Protein AF-V4BEF7-F1 (afdb_monomer_lite)

pLDDT: mean 92.38, std 9.36, range [46.12, 98.06]

Structure (mmCIF, N/CA/C/O backbone):
data_AF-V4BEF7-F1
#
_entry.id   AF-V4BEF7-F1
#
loop_
_atom_site.group_PDB
_atom_site.id
_atom_site.type_symbol
_atom_site.label_atom_id
_atom_site.label_alt_id
_atom_site.label_comp_id
_atom_site.label_asym_id
_atom_site.label_entity_id
_atom_site.label_seq_id
_atom_site.pdbx_PDB_ins_code
_atom_site.Cartn_x
_a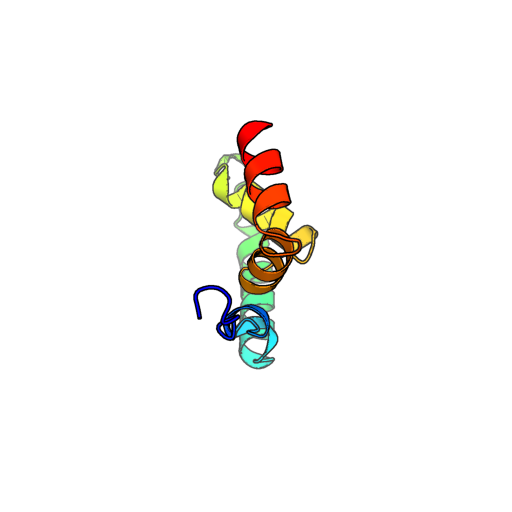tom_site.Cartn_y
_atom_site.Cartn_z
_atom_site.occupancy
_atom_site.B_iso_or_equiv
_atom_site.auth_seq_id
_atom_site.auth_comp_id
_atom_site.auth_asym_id
_atom_site.auth_atom_id
_atom_site.pdbx_PDB_model_num
ATOM 1 N N . ASN A 1 1 ? 29.164 -4.352 -22.078 1.00 46.12 1 ASN A N 1
ATOM 2 C CA . ASN A 1 1 ? 27.899 -4.455 -22.831 1.00 46.12 1 ASN A CA 1
ATOM 3 C C . ASN A 1 1 ? 26.876 -3.580 -22.138 1.00 46.12 1 ASN A C 1
ATOM 5 O O . ASN A 1 1 ? 26.410 -3.948 -21.076 1.00 46.12 1 ASN A O 1
ATOM 9 N N . GLU A 1 2 ? 26.556 -2.416 -22.697 1.00 56.22 2 GLU A N 1
ATOM 10 C CA . GLU A 1 2 ? 25.662 -1.407 -22.086 1.00 56.22 2 GLU A CA 1
ATOM 11 C C . GLU A 1 2 ? 24.173 -1.823 -22.063 1.00 56.22 2 GLU A C 1
ATOM 13 O O . GLU A 1 2 ? 23.321 -1.069 -21.613 1.00 56.22 2 GLU A O 1
ATOM 18 N N . ASN A 1 3 ? 23.870 -3.047 -22.511 1.00 60.38 3 ASN A N 1
ATOM 19 C CA . ASN A 1 3 ? 22.529 -3.628 -22.616 1.00 60.38 3 ASN A CA 1
ATOM 20 C C . ASN A 1 3 ? 22.345 -4.877 -21.735 1.00 60.38 3 ASN A C 1
ATOM 22 O O . ASN A 1 3 ? 21.528 -5.743 -22.047 1.00 60.38 3 ASN A O 1
ATOM 26 N N . GLU A 1 4 ? 23.124 -5.029 -20.664 1.00 64.81 4 GLU A N 1
ATOM 27 C CA . GLU A 1 4 ? 22.896 -6.125 -19.723 1.00 64.81 4 GLU A CA 1
ATOM 28 C C . GLU A 1 4 ? 21.673 -5.799 -18.852 1.00 64.81 4 GLU A C 1
ATOM 30 O O . GLU A 1 4 ? 21.692 -4.885 -18.027 1.00 64.81 4 GLU A O 1
ATOM 35 N N . VAL A 1 5 ? 20.570 -6.517 -19.084 1.00 70.44 5 VAL A N 1
ATOM 36 C CA . VAL A 1 5 ? 19.349 -6.385 -18.285 1.00 70.44 5 VAL A CA 1
ATOM 37 C C . VAL A 1 5 ? 19.629 -6.966 -16.906 1.00 70.44 5 VAL A C 1
ATOM 39 O O . VAL A 1 5 ? 19.621 -8.181 -16.716 1.00 70.44 5 VAL A O 1
ATOM 42 N N . LEU A 1 6 ? 19.884 -6.087 -15.940 1.00 79.00 6 LEU A N 1
ATOM 43 C CA . LEU A 1 6 ? 20.030 -6.491 -14.550 1.00 79.00 6 LEU A CA 1
ATOM 44 C C . LEU A 1 6 ? 18.697 -7.054 -14.024 1.00 79.00 6 LEU A C 1
ATOM 46 O O . LEU A 1 6 ? 17.630 -6.509 -14.337 1.00 79.00 6 LEU A O 1
ATOM 50 N N . PRO A 1 7 ? 18.732 -8.131 -13.221 1.00 82.62 7 PRO A N 1
ATOM 51 C CA . PRO A 1 7 ? 17.531 -8.659 -12.593 1.00 82.62 7 PRO A CA 1
ATOM 52 C C . PRO A 1 7 ? 16.900 -7.599 -11.676 1.00 82.62 7 PRO A C 1
ATOM 54 O O . PRO A 1 7 ? 17.606 -6.915 -10.936 1.00 82.62 7 PRO A O 1
ATOM 57 N N . ARG A 1 8 ? 15.565 -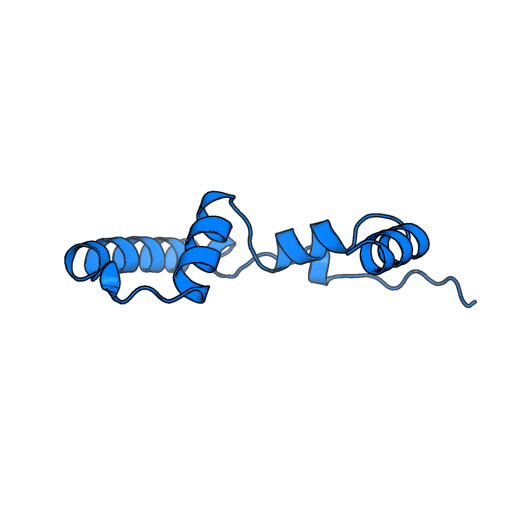7.494 -11.717 1.00 85.94 8 ARG A N 1
ATOM 58 C CA . ARG A 1 8 ? 14.738 -6.605 -10.878 1.00 85.94 8 ARG A CA 1
ATOM 59 C C . ARG A 1 8 ? 13.964 -7.426 -9.836 1.00 85.94 8 ARG A C 1
ATOM 61 O O . ARG A 1 8 ? 12.755 -7.620 -9.986 1.00 85.94 8 ARG A O 1
ATOM 68 N N . PRO A 1 9 ? 14.637 -7.980 -8.809 1.00 90.56 9 PRO A N 1
ATOM 69 C CA . PRO A 1 9 ? 14.015 -8.896 -7.846 1.00 90.56 9 PRO A CA 1
ATOM 70 C C . PRO A 1 9 ? 12.853 -8.257 -7.075 1.00 90.56 9 PRO A C 1
ATOM 72 O O . PRO A 1 9 ? 11.977 -8.948 -6.559 1.00 90.56 9 PRO A O 1
ATOM 75 N N . GLU A 1 10 ? 12.814 -6.929 -6.986 1.00 88.38 10 GLU A N 1
ATOM 76 C CA . GLU A 1 10 ? 11.741 -6.183 -6.347 1.00 88.38 10 GLU A CA 1
ATOM 77 C C . GLU A 1 10 ? 10.372 -6.332 -7.018 1.00 88.38 10 GLU A C 1
ATOM 79 O O . GLU A 1 10 ? 9.363 -6.173 -6.331 1.00 88.38 10 GLU A O 1
ATOM 84 N N . GLU A 1 11 ? 10.319 -6.681 -8.307 1.00 88.12 11 GLU A N 1
ATOM 85 C CA . GLU A 1 11 ? 9.064 -6.881 -9.048 1.00 88.12 11 GLU A CA 1
ATOM 86 C C . GLU A 1 11 ? 8.357 -8.200 -8.698 1.00 88.12 11 GLU A C 1
ATOM 88 O O . GLU A 1 11 ? 7.175 -8.380 -9.008 1.00 88.12 11 GLU A O 1
ATOM 93 N N . GLU A 1 12 ? 9.065 -9.121 -8.044 1.00 90.81 12 GLU A N 1
ATOM 94 C CA . GLU A 1 12 ? 8.540 -10.410 -7.577 1.00 90.81 12 GLU A CA 1
ATOM 95 C C . GLU A 1 12 ? 8.232 -10.411 -6.074 1.00 90.81 12 GLU A C 1
ATOM 97 O O . GLU A 1 12 ? 7.671 -11.371 -5.543 1.00 90.81 12 GLU A O 1
ATOM 102 N N . ARG A 1 13 ? 8.579 -9.331 -5.362 1.00 95.88 13 ARG A N 1
ATOM 103 C CA . ARG A 1 13 ? 8.325 -9.221 -3.924 1.00 95.88 13 ARG A CA 1
ATOM 104 C C . ARG A 1 13 ? 6.830 -9.104 -3.645 1.00 95.88 13 ARG A C 1
ATOM 106 O O . ARG A 1 13 ? 6.093 -8.420 -4.346 1.00 95.88 13 ARG A O 1
ATOM 113 N N . ILE A 1 14 ? 6.419 -9.712 -2.539 1.00 96.19 14 ILE A N 1
ATOM 114 C CA . ILE A 1 14 ? 5.087 -9.562 -1.952 1.00 96.19 14 ILE A CA 1
ATOM 115 C C . ILE A 1 14 ? 5.193 -8.856 -0.602 1.00 96.19 14 ILE A C 1
ATOM 117 O O . ILE A 1 14 ? 6.261 -8.810 0.020 1.00 96.19 14 ILE A O 1
ATOM 121 N N . THR A 1 15 ? 4.092 -8.265 -0.148 1.00 96.62 15 THR A N 1
ATOM 122 C CA . THR A 1 15 ? 4.060 -7.628 1.174 1.00 96.62 15 THR A CA 1
ATOM 123 C C . THR A 1 15 ? 4.049 -8.676 2.286 1.00 96.62 15 THR A C 1
ATOM 125 O O . THR A 1 15 ? 3.558 -9.788 2.101 1.00 96.62 15 THR A O 1
ATOM 128 N N . GLU A 1 16 ? 4.556 -8.326 3.471 1.00 96.75 16 GLU A N 1
ATOM 129 C CA . GLU A 1 16 ? 4.467 -9.230 4.626 1.00 96.75 16 GLU A CA 1
ATOM 130 C C . GLU A 1 16 ? 3.003 -9.506 4.993 1.00 96.75 16 GLU A C 1
ATOM 132 O O . GLU A 1 16 ? 2.664 -10.627 5.348 1.00 96.75 16 GLU A O 1
ATOM 137 N N . ALA A 1 17 ? 2.117 -8.519 4.823 1.00 95.44 17 ALA A N 1
ATOM 138 C CA . ALA A 1 17 ? 0.680 -8.693 5.025 1.00 95.44 17 ALA A CA 1
ATOM 139 C C . ALA A 1 17 ? 0.068 -9.729 4.064 1.00 95.44 17 ALA A C 1
ATOM 141 O O . ALA A 1 17 ? -0.831 -10.457 4.459 1.00 95.44 17 ALA A O 1
ATOM 142 N N . GLU A 1 18 ? 0.569 -9.838 2.832 1.00 95.19 18 GLU A N 1
ATOM 143 C CA . GLU A 1 18 ? 0.125 -10.846 1.857 1.00 95.19 18 GLU A CA 1
ATOM 144 C C . GLU A 1 18 ? 0.733 -12.229 2.133 1.00 95.19 18 GLU A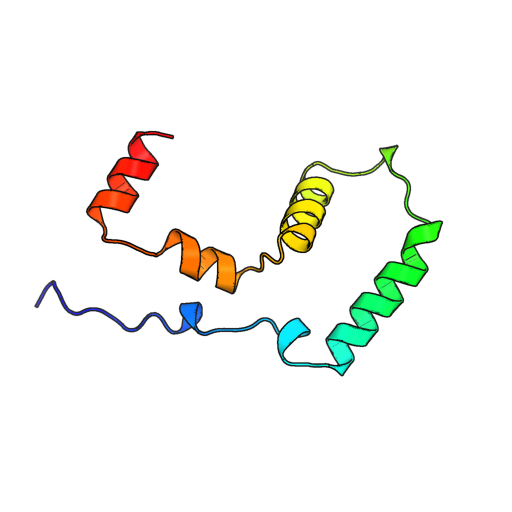 C 1
ATOM 146 O O . GLU A 1 18 ? 0.073 -13.253 1.968 1.00 95.19 18 GLU A O 1
ATOM 151 N N . LYS A 1 19 ? 1.985 -12.277 2.598 1.00 96.56 19 LYS A N 1
ATOM 152 C CA . LYS A 1 19 ? 2.680 -13.530 2.923 1.00 96.56 19 LYS A CA 1
ATOM 153 C C . LYS A 1 19 ? 2.177 -14.169 4.222 1.00 96.56 19 LYS A C 1
ATOM 155 O O . LYS A 1 19 ? 2.156 -15.395 4.350 1.00 96.56 19 LYS A O 1
ATOM 160 N N . ASN A 1 20 ? 1.828 -13.351 5.211 1.00 97.81 20 ASN A N 1
ATOM 161 C CA . ASN A 1 20 ? 1.621 -13.773 6.589 1.00 97.81 20 ASN A CA 1
ATOM 162 C C . ASN A 1 20 ? 0.153 -13.645 6.999 1.00 97.81 20 ASN A C 1
ATOM 164 O O . ASN A 1 20 ? -0.309 -12.579 7.404 1.00 97.81 20 ASN A O 1
ATOM 168 N N . LYS A 1 21 ? -0.562 -14.778 6.981 1.00 96.75 21 LYS A N 1
ATOM 169 C CA . LYS A 1 21 ? -1.987 -14.852 7.349 1.00 96.75 21 LYS A CA 1
ATOM 170 C C . LYS A 1 21 ? -2.288 -14.296 8.743 1.00 96.75 21 LYS A C 1
ATOM 172 O O . LYS A 1 21 ? -3.357 -13.733 8.954 1.00 96.75 21 LYS A O 1
ATOM 177 N N . ARG A 1 22 ? -1.364 -14.451 9.702 1.00 97.81 22 ARG A N 1
ATOM 178 C CA . ARG A 1 22 ? -1.551 -13.914 11.058 1.00 97.81 22 ARG A CA 1
ATOM 179 C C . ARG A 1 22 ? -1.529 -12.392 11.032 1.00 97.81 22 ARG A C 1
ATOM 181 O O . ARG A 1 22 ? -2.428 -11.778 11.590 1.00 97.81 22 ARG A O 1
ATOM 188 N N . LEU A 1 23 ? -0.536 -11.804 10.363 1.00 97.56 23 LEU A N 1
ATOM 189 C CA . LEU A 1 23 ? -0.446 -10.353 10.222 1.00 97.56 23 LEU A CA 1
ATOM 190 C C . LEU A 1 23 ? -1.654 -9.795 9.465 1.00 97.56 23 LEU A C 1
ATOM 192 O O . LEU A 1 23 ? -2.214 -8.789 9.885 1.00 97.56 23 LEU A O 1
ATOM 196 N N . GLN A 1 24 ? -2.078 -10.461 8.388 1.00 97.31 24 GLN A N 1
ATOM 197 C CA . GLN A 1 24 ? -3.273 -10.075 7.643 1.00 97.31 24 GLN A CA 1
ATOM 198 C C . GLN A 1 24 ? -4.497 -9.980 8.562 1.00 97.31 24 GLN A C 1
ATOM 200 O O . GLN A 1 24 ? -5.138 -8.934 8.621 1.00 97.31 24 GLN A O 1
ATOM 205 N N . LYS A 1 25 ? -4.763 -11.043 9.331 1.00 98.00 25 LYS A N 1
ATOM 206 C CA . LYS A 1 25 ? -5.893 -11.098 10.263 1.00 98.00 25 LYS A CA 1
ATOM 207 C C . LYS A 1 25 ? -5.808 -10.004 11.328 1.00 98.00 25 LYS A C 1
ATOM 209 O O . LYS A 1 25 ? -6.793 -9.324 11.572 1.00 98.00 25 LYS A O 1
ATOM 214 N N . GLN A 1 26 ? -4.624 -9.781 11.901 1.00 98.06 26 GLN A N 1
ATOM 215 C CA . GLN A 1 26 ? -4.407 -8.723 12.895 1.00 98.06 26 GLN A CA 1
ATOM 216 C C . GLN A 1 26 ? -4.685 -7.322 12.329 1.00 98.06 26 GLN A C 1
ATOM 218 O O . GLN A 1 26 ? -5.240 -6.477 13.023 1.00 98.06 26 GLN A O 1
ATOM 223 N N . LEU A 1 27 ? -4.313 -7.065 11.071 1.00 97.69 27 LEU A N 1
ATOM 224 C CA . LEU A 1 27 ? -4.603 -5.792 10.406 1.00 97.69 27 LEU A CA 1
ATOM 225 C C . LEU A 1 27 ? -6.095 -5.630 10.085 1.00 97.69 27 LEU A C 1
ATOM 227 O O . LEU A 1 27 ? -6.601 -4.513 10.143 1.00 97.69 27 LEU A O 1
ATOM 231 N N . GLU A 1 28 ? -6.787 -6.711 9.722 1.00 96.81 28 GLU A N 1
ATOM 232 C CA . GLU A 1 28 ? -8.238 -6.710 9.489 1.00 96.81 28 GLU A CA 1
ATOM 233 C C . GLU A 1 28 ? -9.015 -6.463 10.790 1.00 96.81 28 GLU A C 1
ATOM 235 O O . GLU A 1 28 ? -9.898 -5.608 10.810 1.00 96.81 28 GLU A O 1
ATOM 240 N N . GLU A 1 29 ? -8.632 -7.133 11.879 1.00 97.81 29 GLU A N 1
ATOM 241 C CA . GLU A 1 29 ? -9.205 -6.941 13.219 1.00 97.81 29 GLU A CA 1
ATOM 242 C C . GLU A 1 29 ? -8.998 -5.499 13.704 1.00 97.81 29 GLU A C 1
ATOM 244 O O . GLU A 1 29 ? -9.965 -4.810 14.012 1.00 97.81 29 GLU A O 1
ATOM 249 N N . LEU A 1 30 ? -7.764 -4.981 13.646 1.00 97.56 30 LEU A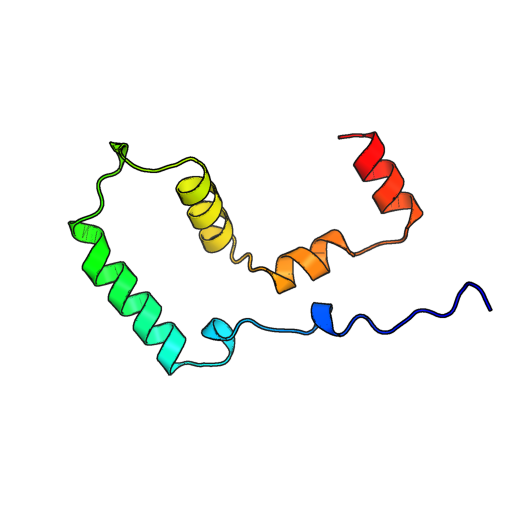 N 1
ATOM 250 C CA . LEU A 1 30 ? -7.471 -3.603 14.055 1.00 97.56 30 LEU A CA 1
ATOM 251 C C . LEU A 1 30 ? -8.245 -2.565 13.225 1.00 97.56 30 LEU A C 1
ATOM 253 O O . LEU A 1 30 ? -8.658 -1.533 13.747 1.00 97.56 30 LEU A O 1
ATOM 257 N N . LYS A 1 31 ? -8.451 -2.815 11.926 1.00 96.12 31 LYS A N 1
ATOM 258 C CA . LYS A 1 31 ? -9.269 -1.933 11.078 1.00 96.12 31 LYS A CA 1
ATOM 259 C C . LYS A 1 31 ? -10.734 -1.927 11.499 1.00 96.12 31 LYS A C 1
ATOM 261 O O . LYS A 1 31 ? -11.347 -0.867 11.423 1.00 96.12 31 LYS A O 1
ATOM 266 N N . ALA A 1 32 ? -11.282 -3.076 11.895 1.00 96.44 32 ALA A N 1
ATOM 267 C CA . ALA A 1 32 ? -12.651 -3.170 12.388 1.00 96.44 32 ALA A CA 1
ATOM 268 C C . ALA A 1 32 ? -12.799 -2.433 13.727 1.00 96.44 32 ALA A C 1
ATOM 270 O O . ALA A 1 32 ? -13.684 -1.593 13.853 1.00 96.44 32 ALA A O 1
ATOM 271 N N . ASP A 1 33 ? -11.876 -2.656 14.665 1.00 97.00 33 ASP A N 1
ATOM 272 C CA . ASP A 1 33 ? -11.905 -2.032 15.995 1.00 97.00 33 ASP A CA 1
ATOM 273 C C . ASP A 1 33 ? -11.803 -0.498 15.931 1.00 97.00 33 ASP A C 1
ATOM 275 O O . ASP A 1 33 ? -12.437 0.218 16.704 1.00 97.00 33 ASP A O 1
ATOM 279 N N . LEU A 1 34 ? -11.009 0.029 14.993 1.00 96.00 34 LEU A N 1
ATOM 280 C CA . LEU A 1 34 ? -10.827 1.472 14.814 1.00 96.00 34 LEU A CA 1
ATOM 281 C C . LEU A 1 34 ? -11.924 2.133 13.964 1.00 96.00 34 LEU A C 1
ATOM 283 O O . LEU A 1 34 ? -11.949 3.362 13.879 1.00 96.00 34 LEU A O 1
ATOM 287 N N . ALA A 1 35 ? -12.804 1.362 13.314 1.00 94.00 35 ALA A N 1
ATOM 288 C CA . ALA A 1 35 ? -13.804 1.907 12.395 1.00 94.00 35 ALA A CA 1
ATOM 289 C C . ALA A 1 35 ? -14.806 2.825 13.110 1.00 94.00 35 ALA A C 1
ATOM 291 O O . ALA A 1 35 ? -15.118 3.896 12.591 1.00 94.00 35 ALA A O 1
ATOM 292 N N . ASP A 1 36 ? -15.232 2.447 14.318 1.00 92.69 36 ASP A N 1
ATOM 293 C CA . ASP A 1 36 ? -16.212 3.200 15.113 1.00 92.69 36 ASP A CA 1
ATOM 294 C C . ASP A 1 36 ? -15.635 4.502 15.688 1.00 92.69 36 ASP A C 1
ATOM 296 O O . ASP A 1 36 ? -16.357 5.473 15.903 1.00 92.69 36 ASP A O 1
ATOM 300 N N . ALA A 1 37 ? -14.320 4.543 15.911 1.00 93.81 37 ALA A N 1
ATOM 301 C CA . ALA A 1 37 ? -13.613 5.714 16.426 1.00 93.81 37 ALA A CA 1
ATOM 302 C C . ALA A 1 37 ? -13.126 6.665 15.316 1.00 93.81 37 ALA A C 1
ATOM 304 O O . ALA A 1 37 ? -12.499 7.687 15.602 1.00 93.81 37 ALA A O 1
ATOM 305 N N . LYS A 1 38 ? -13.354 6.327 14.042 1.00 92.75 38 LYS A N 1
ATOM 306 C CA . LYS A 1 38 ? -12.837 7.095 12.911 1.00 92.75 38 LYS A CA 1
ATOM 307 C C . LYS A 1 38 ? -13.645 8.376 12.711 1.00 92.75 38 LYS A C 1
ATOM 309 O O . LYS A 1 38 ? -14.839 8.329 12.446 1.00 92.75 38 LYS A O 1
ATOM 314 N N . GLU A 1 39 ? -12.964 9.518 12.733 1.00 95.44 39 GLU A N 1
ATOM 315 C CA . GLU A 1 39 ? -13.549 10.834 12.454 1.00 95.44 39 GLU A CA 1
ATOM 316 C C . GLU A 1 39 ? -13.290 11.239 10.986 1.00 95.44 39 GLU A C 1
ATOM 318 O O . GLU A 1 39 ? -12.154 11.594 10.652 1.00 95.44 39 GLU A O 1
ATOM 323 N N . PRO A 1 40 ? -14.294 11.205 10.082 1.00 91.69 40 PRO A N 1
ATOM 324 C CA . PRO A 1 40 ? -14.078 11.453 8.651 1.00 91.69 40 PRO A CA 1
ATOM 325 C C . PRO A 1 40 ? -13.550 12.857 8.347 1.00 91.69 40 PRO A C 1
ATOM 327 O O . PRO A 1 40 ? -12.740 13.025 7.442 1.00 91.69 40 PRO A O 1
ATOM 330 N N . GLU A 1 41 ? -13.951 13.856 9.134 1.00 94.88 41 GLU A N 1
ATOM 331 C CA . GLU A 1 41 ? -13.526 15.254 8.967 1.00 94.88 41 GLU A CA 1
ATOM 332 C C . GLU A 1 41 ? -12.028 15.467 9.233 1.00 94.88 41 GLU A C 1
ATOM 334 O O . GLU A 1 41 ? -11.450 16.457 8.789 1.00 94.88 41 GLU A O 1
ATOM 339 N N . LYS A 1 42 ? -11.383 14.529 9.940 1.00 96.44 42 LYS A N 1
ATOM 340 C CA . LYS A 1 42 ? -9.945 14.560 10.242 1.00 96.44 42 LYS A CA 1
ATOM 341 C C . LYS A 1 42 ? -9.105 13.762 9.245 1.00 96.44 42 LYS A C 1
ATOM 343 O O . LYS A 1 42 ? -7.896 13.639 9.442 1.00 96.44 42 LYS A O 1
ATOM 348 N N . MET A 1 43 ? -9.711 13.202 8.195 1.00 95.88 43 MET A N 1
ATOM 349 C CA . MET A 1 43 ? -8.958 12.465 7.186 1.00 95.88 43 MET A CA 1
ATOM 350 C C . MET A 1 43 ? -8.022 13.390 6.414 1.00 95.88 43 MET A C 1
ATOM 352 O O . MET A 1 43 ? -8.411 14.438 5.901 1.00 95.88 43 MET A O 1
ATOM 356 N N . THR A 1 44 ? -6.763 12.976 6.307 1.00 97.50 44 THR A N 1
ATOM 357 C CA . THR A 1 44 ? -5.791 13.667 5.471 1.00 97.50 44 THR A CA 1
ATOM 358 C C . THR A 1 44 ? -5.892 13.179 4.029 1.00 97.50 44 THR A C 1
ATOM 360 O O . THR A 1 44 ? -6.337 12.065 3.745 1.00 97.50 44 THR A O 1
ATOM 363 N N . LYS A 1 45 ? -5.352 13.968 3.099 1.00 97.62 45 LYS A N 1
ATOM 364 C CA . LYS A 1 45 ? -5.215 13.564 1.693 1.00 97.62 45 LYS A CA 1
ATOM 365 C C . LYS A 1 45 ? -4.470 12.230 1.524 1.00 97.62 45 LYS A C 1
ATOM 367 O O . LYS A 1 45 ? -4.774 11.457 0.620 1.00 97.62 45 LYS A O 1
ATOM 372 N N . ASN A 1 46 ? -3.495 11.939 2.388 1.00 98.00 46 ASN A N 1
ATOM 373 C CA . ASN A 1 46 ? -2.757 10.676 2.331 1.00 98.00 46 ASN A CA 1
ATOM 374 C C . ASN A 1 46 ? -3.621 9.485 2.771 1.00 98.00 46 ASN A C 1
ATOM 376 O O . ASN A 1 46 ? -3.461 8.395 2.221 1.00 98.00 46 ASN A O 1
ATOM 380 N N . ASP A 1 47 ? -4.556 9.691 3.702 1.00 96.50 47 ASP A N 1
ATOM 381 C CA . ASP A 1 47 ? -5.493 8.651 4.138 1.00 96.50 47 ASP A CA 1
ATOM 382 C C . ASP A 1 47 ? -6.476 8.289 3.024 1.00 96.50 47 ASP A C 1
ATOM 384 O O . ASP A 1 47 ? -6.737 7.108 2.789 1.00 96.50 47 ASP A O 1
ATOM 388 N N . GLU A 1 48 ? -6.982 9.293 2.306 1.00 97.00 48 GLU A N 1
ATOM 389 C CA . GLU A 1 48 ? -7.835 9.102 1.128 1.00 97.00 48 GLU A CA 1
ATOM 390 C C . GLU A 1 48 ? -7.101 8.327 0.028 1.00 97.00 48 GLU A C 1
ATOM 392 O O . GLU A 1 48 ? -7.599 7.312 -0.466 1.00 97.00 48 GLU A O 1
ATOM 397 N N . LEU A 1 49 ? -5.874 8.746 -0.308 1.00 98.06 49 LEU A N 1
ATOM 398 C CA . LEU A 1 49 ? -5.040 8.060 -1.299 1.00 98.06 49 LEU A CA 1
ATOM 399 C C . LEU A 1 49 ? -4.737 6.617 -0.888 1.00 98.06 49 LEU A C 1
ATOM 401 O O . LEU A 1 49 ? -4.762 5.713 -1.724 1.00 98.06 49 LEU A O 1
ATOM 405 N N . HIS A 1 50 ? -4.446 6.377 0.392 1.00 97.38 50 HIS A N 1
ATOM 406 C CA . HIS A 1 50 ? -4.210 5.030 0.897 1.00 97.38 50 HIS A CA 1
ATOM 407 C C . HIS A 1 50 ? -5.464 4.156 0.782 1.00 97.38 50 HIS A C 1
ATOM 409 O O . HIS A 1 50 ? -5.371 3.033 0.284 1.00 97.38 50 HIS A O 1
ATOM 415 N N . GLN A 1 51 ? -6.629 4.667 1.190 1.00 96.12 51 GLN A N 1
ATOM 416 C CA . GLN A 1 51 ? -7.897 3.940 1.093 1.00 96.12 51 GLN A CA 1
ATOM 417 C C . GLN A 1 51 ? -8.228 3.583 -0.354 1.00 96.12 51 GLN A C 1
ATOM 419 O O . GLN A 1 51 ? -8.589 2.439 -0.628 1.00 96.12 51 GLN A O 1
ATOM 424 N N . GLU A 1 52 ? -8.024 4.512 -1.285 1.00 97.88 52 GLU A N 1
ATOM 425 C CA . GLU A 1 52 ? -8.247 4.265 -2.707 1.00 97.88 52 GLU A CA 1
ATOM 426 C C . GLU A 1 52 ? -7.264 3.233 -3.278 1.00 97.88 52 GLU A C 1
ATOM 428 O O . GLU A 1 52 ? -7.663 2.325 -4.010 1.00 97.88 52 GLU A O 1
ATOM 433 N N . ASN A 1 53 ? -5.986 3.304 -2.895 1.00 97.94 53 ASN A N 1
ATOM 434 C CA . ASN A 1 53 ? -4.995 2.303 -3.290 1.00 97.94 53 ASN A CA 1
ATOM 435 C C . ASN A 1 53 ? -5.383 0.902 -2.794 1.00 97.94 53 ASN A C 1
ATOM 437 O O . ASN A 1 53 ? -5.359 -0.048 -3.579 1.00 97.94 53 ASN A O 1
ATOM 441 N N . VAL A 1 54 ? -5.796 0.777 -1.529 1.00 96.50 54 VAL A N 1
ATOM 442 C CA . VAL A 1 54 ? -6.261 -0.495 -0.954 1.00 96.50 54 VAL A CA 1
ATOM 443 C C . VAL A 1 54 ? -7.528 -0.984 -1.660 1.00 96.50 54 VAL A C 1
ATOM 445 O O . VAL A 1 54 ? -7.598 -2.159 -2.017 1.00 96.50 54 VAL A O 1
ATOM 448 N N . ARG A 1 55 ? -8.497 -0.097 -1.932 1.00 96.75 55 ARG A N 1
ATOM 449 C CA . ARG A 1 55 ? -9.742 -0.421 -2.651 1.00 96.75 55 ARG A CA 1
ATOM 450 C C . ARG A 1 55 ? -9.474 -0.981 -4.049 1.00 96.75 55 ARG A C 1
ATOM 452 O O . ARG A 1 55 ? -10.167 -1.892 -4.489 1.00 96.75 55 ARG A O 1
ATOM 459 N N . GLN A 1 56 ? -8.457 -0.463 -4.736 1.00 97.81 56 GLN A N 1
ATOM 460 C CA . GLN A 1 56 ? -8.023 -0.955 -6.046 1.00 97.81 56 GLN A CA 1
ATOM 461 C C . GLN A 1 56 ? -7.105 -2.192 -5.979 1.00 97.81 56 GLN A C 1
ATOM 463 O O . GLN A 1 56 ? -6.629 -2.652 -7.017 1.00 97.81 56 GLN A O 1
ATOM 468 N N . GLY A 1 57 ? -6.803 -2.717 -4.787 1.00 96.19 57 GLY A N 1
ATOM 469 C CA . GLY A 1 57 ? -5.884 -3.845 -4.614 1.00 96.19 57 GLY A CA 1
ATOM 470 C C 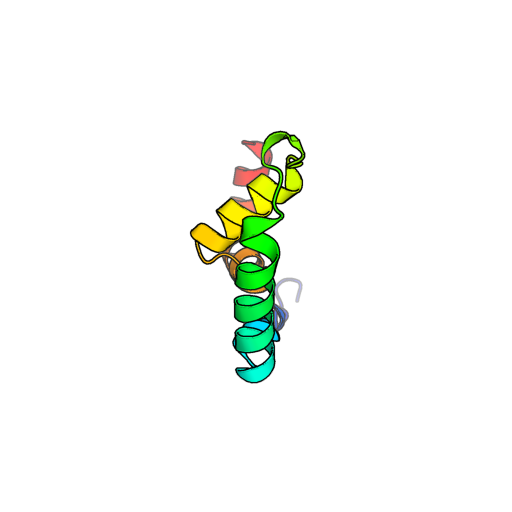. GLY A 1 57 ? -4.423 -3.510 -4.940 1.00 96.19 57 GLY A C 1
ATOM 471 O O . GLY A 1 57 ? -3.638 -4.405 -5.263 1.00 96.19 57 GLY A O 1
ATOM 472 N N . ARG A 1 58 ? -4.044 -2.226 -4.888 1.00 97.69 58 ARG A N 1
ATOM 473 C CA . ARG A 1 58 ? -2.666 -1.778 -5.107 1.00 97.69 58 ARG A CA 1
ATOM 474 C C . ARG A 1 58 ? -1.852 -1.958 -3.834 1.00 97.69 58 ARG A C 1
ATOM 476 O O . ARG A 1 58 ? -2.261 -1.563 -2.746 1.00 97.69 58 ARG A O 1
ATOM 483 N N . ASP A 1 59 ? -0.642 -2.468 -4.003 1.00 97.00 59 ASP A N 1
ATOM 484 C CA . ASP A 1 59 ? 0.397 -2.434 -2.982 1.00 97.00 59 ASP A CA 1
ATOM 485 C C . ASP A 1 59 ? 1.700 -1.874 -3.563 1.00 97.00 59 ASP A C 1
ATOM 487 O O . ASP A 1 59 ? 1.790 -1.552 -4.754 1.00 97.00 59 ASP A O 1
ATOM 491 N N . LYS A 1 60 ? 2.719 -1.739 -2.709 1.00 96.75 60 LYS A N 1
ATOM 492 C CA . LYS A 1 60 ? 4.018 -1.176 -3.083 1.00 96.75 60 LYS A CA 1
ATOM 493 C C . LYS A 1 60 ? 4.666 -1.913 -4.262 1.00 96.75 60 LYS A C 1
ATOM 495 O O . LYS A 1 60 ? 5.128 -1.260 -5.193 1.00 96.75 60 LYS A O 1
ATOM 500 N N . TYR A 1 61 ? 4.708 -3.243 -4.235 1.00 96.62 61 TYR A N 1
ATOM 501 C CA . TYR A 1 61 ? 5.435 -4.039 -5.228 1.00 96.62 61 TYR A CA 1
ATOM 502 C C . TYR A 1 61 ? 4.613 -4.252 -6.501 1.00 96.62 61 TYR A C 1
ATOM 504 O O . TYR A 1 61 ? 5.153 -4.135 -7.600 1.00 96.62 61 TYR A O 1
ATOM 512 N N . LYS A 1 62 ? 3.289 -4.432 -6.381 1.00 95.69 62 LYS A N 1
ATOM 513 C CA . LYS A 1 62 ? 2.365 -4.439 -7.528 1.00 95.69 62 LYS A CA 1
ATOM 514 C C . LYS A 1 62 ? 2.427 -3.116 -8.295 1.00 95.69 62 LYS A C 1
ATOM 516 O O . LYS A 1 62 ? 2.447 -3.119 -9.525 1.00 95.69 62 LYS A O 1
ATOM 521 N N . THR A 1 63 ? 2.509 -1.990 -7.584 1.00 96.06 63 THR A N 1
ATOM 522 C CA . THR A 1 63 ? 2.635 -0.662 -8.206 1.00 96.06 63 THR A CA 1
ATOM 523 C C . THR A 1 63 ? 3.989 -0.490 -8.888 1.00 96.06 63 THR A C 1
ATOM 525 O O . THR A 1 63 ? 4.008 -0.113 -10.056 1.00 96.06 63 THR A O 1
ATOM 528 N N . LEU A 1 64 ? 5.098 -0.835 -8.216 1.00 95.00 64 LEU A N 1
ATOM 529 C CA . LEU A 1 64 ? 6.443 -0.801 -8.810 1.00 95.00 64 LEU A CA 1
ATOM 530 C C . LEU A 1 64 ? 6.511 -1.622 -10.101 1.00 95.00 64 LEU A C 1
ATOM 532 O O . LEU A 1 64 ? 6.912 -1.109 -11.142 1.00 95.00 64 LEU A O 1
ATOM 536 N N . LYS A 1 65 ? 6.023 -2.865 -10.062 1.00 93.94 65 LYS A N 1
ATOM 537 C CA . LYS A 1 65 ? 5.953 -3.731 -11.240 1.00 93.94 65 LYS A CA 1
ATOM 538 C C . LYS A 1 65 ? 5.139 -3.104 -12.367 1.00 93.94 65 LYS A C 1
ATOM 540 O O . LYS A 1 65 ? 5.501 -3.242 -13.527 1.00 93.94 65 LYS A O 1
ATOM 545 N N . ASN A 1 66 ? 4.028 -2.436 -12.056 1.00 92.94 66 ASN A N 1
ATOM 546 C CA . ASN A 1 66 ? 3.172 -1.833 -13.075 1.00 92.94 66 ASN A CA 1
ATOM 547 C C . ASN A 1 66 ? 3.812 -0.617 -13.752 1.00 92.94 66 ASN A C 1
ATOM 549 O O . ASN A 1 66 ? 3.753 -0.538 -14.976 1.00 92.94 66 ASN A O 1
ATOM 553 N N . ILE A 1 67 ? 4.441 0.287 -12.996 1.00 92.81 67 ILE A N 1
ATOM 554 C CA . ILE A 1 67 ? 5.071 1.498 -13.558 1.00 92.81 67 ILE A CA 1
ATOM 555 C C . ILE A 1 67 ? 6.408 1.208 -14.258 1.00 92.81 67 ILE A C 1
ATOM 557 O O . ILE A 1 67 ? 6.867 1.992 -15.081 1.00 92.81 67 ILE A O 1
ATOM 561 N N . CYS A 1 68 ? 7.042 0.076 -13.943 1.00 89.75 68 CYS A N 1
ATOM 562 C CA . CYS A 1 68 ? 8.300 -0.354 -14.554 1.00 89.75 68 CYS A CA 1
ATOM 563 C C . CYS A 1 68 ? 8.112 -1.270 -15.779 1.00 89.75 68 CYS A C 1
ATOM 565 O O . CYS A 1 68 ? 9.098 -1.795 -16.308 1.00 89.75 68 CYS A O 1
ATOM 567 N N . LYS A 1 69 ? 6.868 -1.464 -16.240 1.00 87.94 69 LYS A N 1
ATOM 568 C CA . LYS A 1 69 ? 6.559 -2.144 -17.508 1.00 87.94 69 LYS A CA 1
ATOM 569 C C . LYS A 1 69 ? 6.915 -1.263 -18.707 1.00 87.94 69 LYS A C 1
ATOM 571 O O . LYS A 1 69 ? 6.883 -0.041 -18.629 1.00 87.94 69 LYS A O 1
ATOM 576 N N . GLY A 1 70 ? 7.162 -1.911 -19.842 1.00 85.81 70 GLY A N 1
ATOM 577 C CA . GLY A 1 70 ? 7.521 -1.239 -21.089 1.00 85.81 70 GLY A CA 1
ATOM 578 C C . GLY A 1 70 ? 9.017 -0.957 -21.201 1.00 85.81 70 GLY A C 1
ATOM 579 O O . GLY A 1 70 ? 9.812 -1.339 -20.340 1.00 85.81 70 GLY A O 1
ATOM 580 N N . ASP A 1 71 ? 9.399 -0.325 -22.304 1.00 87.44 71 ASP A N 1
ATOM 581 C CA . ASP A 1 71 ? 10.774 0.093 -22.539 1.00 87.44 71 ASP A CA 1
ATOM 582 C C . ASP A 1 71 ? 11.098 1.414 -21.812 1.00 87.44 71 ASP A C 1
ATOM 584 O O . ASP A 1 71 ? 10.268 2.040 -21.144 1.00 87.44 71 ASP A O 1
ATOM 588 N N . VAL A 1 72 ? 12.369 1.811 -21.867 1.00 90.00 72 VAL A N 1
ATOM 589 C CA . VAL A 1 72 ? 12.826 3.078 -21.282 1.00 90.00 72 VAL A CA 1
ATOM 590 C C . VAL A 1 72 ? 12.198 4.269 -22.011 1.00 90.00 72 VAL A C 1
ATOM 592 O O . VAL A 1 72 ? 11.803 5.229 -21.354 1.00 90.00 72 VAL A O 1
ATOM 595 N N . GLN A 1 73 ? 12.063 4.193 -23.338 1.00 93.12 73 GLN A N 1
ATOM 596 C CA . GLN A 1 73 ? 11.591 5.306 -24.160 1.00 93.12 73 GLN A CA 1
ATOM 597 C C . GLN A 1 73 ? 10.140 5.671 -23.844 1.00 93.12 73 GLN A C 1
ATOM 599 O O . GLN A 1 73 ? 9.853 6.826 -23.553 1.00 93.12 73 GLN A O 1
ATOM 604 N N . ARG A 1 74 ? 9.248 4.682 -23.775 1.00 91.69 74 ARG A N 1
ATOM 605 C CA . ARG A 1 74 ? 7.848 4.868 -23.402 1.00 91.69 74 ARG A CA 1
ATOM 606 C C . ARG A 1 74 ? 7.708 5.526 -22.034 1.00 91.69 74 ARG A C 1
ATOM 608 O O . ARG A 1 74 ? 6.889 6.422 -21.884 1.00 91.69 74 ARG A O 1
ATOM 615 N N . ARG A 1 75 ? 8.502 5.115 -21.039 1.00 92.88 75 ARG A N 1
ATOM 616 C CA . ARG A 1 75 ? 8.461 5.728 -19.697 1.00 92.88 75 ARG A CA 1
ATOM 617 C C . ARG A 1 75 ? 8.956 7.176 -19.708 1.00 92.88 75 ARG A C 1
ATOM 619 O O . ARG A 1 75 ? 8.425 8.001 -18.970 1.00 92.88 75 ARG A O 1
ATOM 626 N N . ILE A 1 76 ? 9.943 7.495 -20.549 1.00 94.81 76 ILE A N 1
ATOM 627 C CA . ILE A 1 76 ? 10.398 8.876 -20.772 1.00 94.81 76 ILE A CA 1
ATOM 628 C C . ILE A 1 76 ? 9.302 9.703 -21.453 1.00 94.81 76 ILE A C 1
ATOM 630 O O . ILE A 1 76 ? 9.070 10.843 -21.051 1.00 94.81 76 ILE A O 1
ATOM 634 N N . ASP A 1 77 ? 8.630 9.144 -22.457 1.00 95.25 77 ASP A N 1
ATOM 635 C CA . ASP A 1 77 ? 7.563 9.826 -23.190 1.00 95.25 77 ASP A CA 1
ATOM 636 C C . ASP A 1 77 ? 6.344 10.078 -22.291 1.00 95.25 77 ASP A C 1
ATOM 638 O O . ASP A 1 77 ? 5.845 11.202 -22.250 1.00 95.25 77 ASP A O 1
ATOM 642 N N . GLU A 1 78 ? 5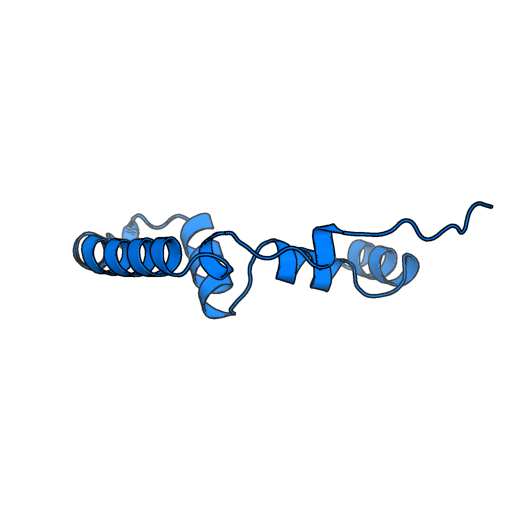.930 9.079 -21.499 1.00 93.25 78 GLU A N 1
ATOM 643 C CA . GLU A 1 78 ? 4.890 9.224 -20.471 1.00 93.25 78 GLU A CA 1
ATOM 644 C C . GLU A 1 78 ? 5.269 10.345 -19.489 1.00 93.25 78 GLU A C 1
ATOM 646 O O . GLU A 1 78 ? 4.489 11.277 -19.312 1.00 93.25 78 GLU A O 1
ATOM 651 N N . PHE A 1 79 ? 6.492 10.337 -18.943 1.00 95.31 79 PHE A N 1
ATOM 652 C CA . PHE A 1 79 ? 6.966 11.375 -18.019 1.00 95.31 79 PHE A CA 1
ATOM 653 C C . PHE A 1 79 ? 6.961 12.790 -18.621 1.00 95.31 79 PHE A C 1
ATOM 655 O O . PHE A 1 79 ? 6.633 13.743 -17.924 1.00 95.31 79 PHE A O 1
ATOM 662 N N . ARG A 1 80 ? 7.303 12.949 -19.906 1.00 95.69 80 ARG A N 1
ATOM 663 C CA . ARG A 1 80 ? 7.280 14.254 -20.597 1.00 95.69 80 ARG A CA 1
ATOM 664 C C . ARG A 1 80 ? 5.868 14.771 -20.884 1.00 95.69 80 ARG A C 1
ATOM 666 O O . ARG A 1 80 ? 5.720 15.953 -21.179 1.00 95.69 80 ARG A O 1
ATOM 673 N N . SER A 1 81 ? 4.871 13.888 -20.866 1.00 94.75 81 SER A N 1
ATOM 674 C CA . SER A 1 81 ? 3.469 14.212 -21.153 1.00 94.75 81 SER A CA 1
ATOM 675 C C . SER A 1 81 ? 2.625 14.527 -19.910 1.00 94.75 81 SER A C 1
ATOM 677 O O . SER A 1 81 ? 1.484 14.966 -20.065 1.00 94.75 81 SER A O 1
ATOM 679 N N . MET A 1 82 ? 3.164 14.276 -18.710 1.00 89.19 82 MET A N 1
ATOM 680 C CA . MET A 1 82 ? 2.542 14.578 -17.412 1.00 89.19 82 MET A CA 1
ATOM 681 C C . MET A 1 82 ? 2.735 16.043 -17.022 1.00 89.19 82 MET A C 1
ATOM 683 O O . MET A 1 82 ? 1.792 16.590 -16.408 1.00 89.19 82 MET A O 1
#

InterPro domains:
  IPR000798 Ezrin/radixin/moesin-like [PR00661] (37-58)
  IPR000798 Ezrin/radixin/moesin-like [PR00661] (59-80)
  IPR008954 Moesin tail domain superfamily [G3DSA:6.10.360.10] (1-82)
  IPR008954 Moesin tail domain superfamily [SSF48678] (4-82)
  IPR011174 Ezrin/radixin/moesin [PTHR23281] (5-82)
  IPR011259 Ezrin/radixin/moesin, C-terminal [PF00769] (8-82)

Radius of gyration: 17.92 Å; chains: 1; bounding box: 44×30×41 Å

Organism: Lottia gigantea (NCBI:txid225164)

Sequence (82 aa):
NENEVLPRPEEERITEAEKNKRLQKQLEELKADLADAKEPEKMTKNDELHQENVRQGRDKYKTLKNICKGDVQRRIDEFRSM

Foldseek 3Di:
DVPPPDDDVLLVDDDPLVVPVVNVVVVVVVCVVCVVVDDPVPDDPVNVVVVVCVVVVHDDNPVVNVLPPDDPVVNVVVVVVD

Secondary structure (DSSP, 8-state):
-TT-----GGGG---HHHH-HHHHHHHHHHHHHTTTT--GGG--HHHHHHHHHHHTT--HHHHHHHHT-S-HHHHHHHHHH-